Protein AF-A0A256ZBD1-F1 (afdb_monomer)

Foldseek 3Di:
DCVVVVHDPVVLLVVQVVCVVVVQFDQDVVPGTDGDPVVVLVVLLLQLQLQLQLLLCCVPVVDDNVVSNVVSVVCSVPDDPVRSVVSCVVSVNDQAGPVRHGRRDDD

Secondary structure (DSSP, 8-state):
-TTTTT--HHHHHHHHHHHHHTTSEEEETTTEEEE-HHHHHHHHHHHHHHHHHHHHHHHTT---HHHHHHHHHHHTTTS-HHHHHHHHHHTT--SB-TTSPBPPPP-

Solvent-accessible surface area (backbone atoms only — not comparable to full-atom values): 5884 Å² total; per-residue (Å²): 105,26,75,85,68,74,46,54,66,68,57,41,50,52,51,44,49,52,40,27,77,69,52,28,25,48,59,38,90,99,73,51,69,49,76,28,70,57,29,49,52,52,51,45,53,46,51,26,39,25,35,36,44,22,32,29,36,26,75,73,70,63,37,56,67,70,58,16,45,52,51,16,67,68,42,44,84,70,59,50,70,68,56,47,52,53,41,28,56,77,55,67,61,62,63,47,25,88,90,68,47,73,44,57,74,92,127

Sequence (107 aa):
MAEVRKISRPAAQAHLKKLSSRGMGRYFRNKGFAIGEGGRAYCRHLIRKHRILETYLCRVLGLPLEKACEEAHNLQYHASEELVERLCEVSGNPSRCPHGLEIPGRV

Structure (mmCIF, N/CA/C/O backbone):
data_AF-A0A256ZBD1-F1
#
_entry.id   AF-A0A256ZBD1-F1
#
loop_
_atom_site.group_PDB
_atom_site.id
_atom_site.type_symbol
_atom_site.label_atom_id
_atom_site.label_alt_id
_atom_site.label_comp_id
_atom_si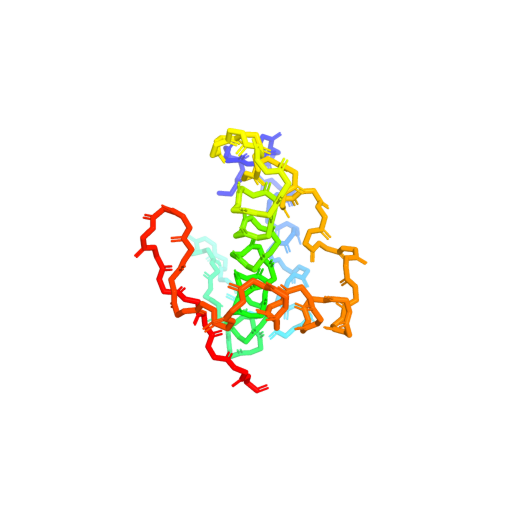te.label_asym_id
_atom_site.label_entity_id
_atom_site.label_seq_id
_atom_site.pdbx_PDB_ins_code
_atom_site.Cartn_x
_atom_site.Cartn_y
_atom_site.Cartn_z
_atom_site.occupancy
_atom_site.B_iso_or_equiv
_atom_site.auth_seq_id
_atom_site.auth_comp_id
_atom_site.auth_asym_id
_atom_site.auth_atom_id
_atom_site.pdbx_PDB_model_num
ATOM 1 N N . MET A 1 1 ? 14.957 7.282 -9.852 1.00 79.62 1 MET A N 1
ATOM 2 C CA . MET A 1 1 ? 14.752 5.833 -9.589 1.00 79.62 1 MET A CA 1
ATOM 3 C C . MET A 1 1 ? 15.998 5.174 -9.013 1.00 79.62 1 MET A C 1
ATOM 5 O O . MET A 1 1 ? 15.863 4.573 -7.962 1.00 79.62 1 MET A O 1
ATOM 9 N N . ALA A 1 2 ? 17.167 5.281 -9.660 1.00 87.06 2 ALA A N 1
ATOM 10 C CA . ALA A 1 2 ? 18.422 4.688 -9.175 1.00 87.06 2 ALA A CA 1
ATOM 11 C C . ALA A 1 2 ? 18.762 5.102 -7.731 1.00 87.06 2 ALA A C 1
ATOM 13 O O . ALA A 1 2 ? 18.887 4.240 -6.874 1.00 87.06 2 ALA A O 1
ATOM 14 N N . GLU A 1 3 ? 18.783 6.405 -7.445 1.00 87.50 3 GLU A N 1
ATOM 15 C CA . GLU A 1 3 ? 19.050 6.947 -6.102 1.00 87.50 3 GLU A CA 1
ATOM 16 C C . GLU A 1 3 ? 17.985 6.524 -5.081 1.00 87.50 3 GLU A C 1
ATOM 18 O O . GLU A 1 3 ? 18.302 5.879 -4.088 1.00 87.50 3 GLU A O 1
ATOM 23 N N . VAL A 1 4 ? 16.706 6.794 -5.376 1.00 85.31 4 VAL A N 1
ATOM 24 C CA . VAL A 1 4 ? 15.565 6.469 -4.492 1.00 85.31 4 VAL A CA 1
ATOM 25 C C . VAL A 1 4 ? 15.513 4.983 -4.122 1.00 85.31 4 VAL A C 1
ATOM 27 O O . VAL A 1 4 ? 15.185 4.635 -2.994 1.00 85.31 4 VAL A O 1
ATOM 30 N N . ARG A 1 5 ? 15.821 4.090 -5.070 1.00 85.00 5 ARG A N 1
ATOM 31 C CA . ARG A 1 5 ? 15.819 2.635 -4.851 1.00 85.00 5 ARG A CA 1
ATOM 32 C C . ARG A 1 5 ? 17.193 2.081 -4.469 1.00 85.00 5 ARG A C 1
ATOM 34 O O . ARG A 1 5 ? 17.290 0.876 -4.284 1.00 85.00 5 ARG A O 1
ATOM 41 N N . LYS A 1 6 ? 18.227 2.924 -4.372 1.00 92.94 6 LYS A N 1
ATOM 42 C CA . LYS A 1 6 ? 19.623 2.535 -4.111 1.00 92.94 6 LYS A CA 1
ATOM 43 C C . LYS A 1 6 ? 20.125 1.421 -5.053 1.00 92.94 6 LYS A C 1
ATOM 45 O O . LYS A 1 6 ? 20.749 0.462 -4.617 1.00 92.94 6 LYS A O 1
ATOM 50 N N . ILE A 1 7 ? 19.843 1.543 -6.355 1.00 94.31 7 ILE A N 1
ATOM 51 C CA . ILE A 1 7 ? 20.272 0.598 -7.408 1.00 94.31 7 ILE A CA 1
ATOM 52 C C . ILE A 1 7 ? 21.113 1.286 -8.488 1.00 94.31 7 ILE A C 1
ATOM 54 O O . ILE A 1 7 ? 21.034 2.500 -8.676 1.00 94.31 7 ILE A O 1
ATOM 58 N N . SER A 1 8 ? 21.877 0.506 -9.259 1.00 95.19 8 SER A N 1
ATOM 59 C CA . SER A 1 8 ? 22.689 1.028 -10.365 1.00 95.19 8 SER A CA 1
ATOM 60 C C . SER A 1 8 ? 21.834 1.624 -11.497 1.00 95.19 8 SER A C 1
ATOM 62 O O . SER A 1 8 ? 20.680 1.236 -11.716 1.00 95.19 8 SER A O 1
ATOM 64 N N . ARG A 1 9 ? 22.405 2.562 -12.269 1.00 91.81 9 ARG A N 1
ATOM 65 C CA . ARG A 1 9 ? 21.728 3.151 -13.443 1.00 91.81 9 ARG A CA 1
ATOM 66 C C . ARG A 1 9 ? 21.306 2.092 -14.480 1.00 91.81 9 ARG A C 1
ATOM 68 O O . ARG A 1 9 ? 20.154 2.157 -14.917 1.00 91.81 9 ARG A O 1
ATOM 75 N N . PRO A 1 10 ? 22.148 1.095 -14.834 1.00 93.44 10 PRO A N 1
ATOM 76 C CA . PRO A 1 10 ? 21.734 0.009 -15.723 1.00 93.44 10 PRO A CA 1
ATOM 77 C C . PRO A 1 10 ? 20.564 -0.815 -15.167 1.00 93.44 10 PRO A C 1
ATOM 79 O O . PRO A 1 10 ? 19.621 -1.105 -15.905 1.00 93.44 10 PRO A O 1
ATOM 82 N N . ALA A 1 11 ? 20.564 -1.129 -13.865 1.00 94.19 11 ALA A N 1
ATOM 83 C CA . ALA A 1 11 ? 19.469 -1.867 -13.229 1.00 94.19 11 ALA A CA 1
ATOM 84 C C . ALA A 1 11 ? 18.153 -1.072 -13.253 1.00 94.19 11 ALA A C 1
ATOM 86 O O . ALA A 1 11 ? 17.104 -1.605 -13.618 1.00 94.19 11 ALA A O 1
ATOM 87 N N . ALA A 1 12 ? 18.205 0.231 -12.953 1.00 93.00 12 ALA A N 1
ATOM 88 C CA . ALA A 1 12 ? 17.041 1.107 -13.065 1.00 93.00 12 ALA A CA 1
ATOM 89 C C . ALA A 1 12 ? 16.490 1.133 -14.501 1.00 93.00 12 ALA A C 1
ATOM 91 O O . ALA A 1 12 ? 15.282 1.024 -14.704 1.00 93.00 12 ALA A O 1
ATOM 92 N N . GLN A 1 13 ? 17.363 1.212 -15.509 1.00 93.00 13 GLN A N 1
ATOM 93 C CA . GLN A 1 13 ? 16.953 1.165 -16.910 1.00 93.00 13 GLN A CA 1
ATOM 94 C C . GLN A 1 13 ? 16.294 -0.173 -17.280 1.00 93.00 13 GLN A C 1
ATOM 96 O O . GLN A 1 13 ? 15.265 -0.174 -17.960 1.00 93.00 13 GLN A O 1
ATOM 101 N N . ALA A 1 14 ? 16.847 -1.300 -16.825 1.00 93.88 14 ALA A N 1
ATOM 102 C CA . ALA A 1 14 ? 16.259 -2.620 -17.038 1.00 93.88 14 ALA A CA 1
ATOM 103 C C . ALA A 1 14 ? 14.859 -2.728 -16.406 1.00 93.88 14 ALA A C 1
ATOM 105 O O . ALA A 1 14 ? 13.922 -3.197 -17.056 1.00 93.88 14 ALA A O 1
ATOM 106 N N . HIS A 1 15 ? 14.676 -2.212 -15.185 1.00 94.12 15 HIS A N 1
ATOM 107 C CA . HIS A 1 15 ? 13.367 -2.169 -14.529 1.00 94.12 15 HIS A CA 1
ATOM 108 C C . HIS A 1 15 ? 12.345 -1.328 -15.301 1.00 94.12 15 HIS A C 1
ATOM 110 O O . HIS A 1 15 ? 11.215 -1.774 -15.494 1.00 94.12 15 HIS A O 1
ATOM 116 N N . LEU A 1 16 ? 12.726 -0.144 -15.790 1.00 94.00 16 LEU A N 1
ATOM 117 C CA . LEU A 1 16 ? 11.823 0.703 -16.577 1.00 94.00 16 LEU A CA 1
ATOM 118 C C . LEU A 1 16 ? 11.403 0.034 -17.894 1.00 94.00 16 LEU A C 1
ATOM 120 O O . LEU A 1 16 ? 10.232 0.096 -18.269 1.00 94.00 16 LEU A O 1
ATOM 124 N N . LYS A 1 17 ? 12.325 -0.660 -18.574 1.00 94.25 17 LYS A N 1
ATOM 125 C CA . LYS A 1 17 ? 11.994 -1.464 -19.762 1.00 94.25 17 LYS A CA 1
ATOM 126 C C . LYS A 1 17 ? 11.014 -2.589 -19.422 1.00 94.25 17 LYS A C 1
ATOM 128 O O . LYS A 1 17 ? 10.025 -2.763 -20.129 1.00 94.25 17 LYS A O 1
ATOM 133 N N . LYS A 1 18 ? 11.231 -3.294 -18.305 1.00 94.50 18 LYS A N 1
ATOM 134 C CA . LYS A 1 18 ? 10.328 -4.351 -17.825 1.00 94.50 18 LYS A CA 1
ATOM 135 C C . LYS A 1 18 ? 8.928 -3.811 -17.517 1.00 94.50 18 LYS A C 1
ATOM 137 O O . LYS A 1 18 ? 7.942 -4.414 -17.928 1.00 94.50 18 LYS A O 1
ATOM 142 N N . LEU A 1 19 ? 8.818 -2.657 -16.859 1.00 94.38 19 LEU A N 1
ATOM 143 C CA . LEU A 1 19 ? 7.527 -1.996 -16.631 1.00 94.38 19 LEU A CA 1
ATOM 144 C C . LEU A 1 19 ? 6.823 -1.656 -17.950 1.00 94.38 19 LEU A C 1
ATOM 146 O O . LEU A 1 19 ? 5.619 -1.876 -18.069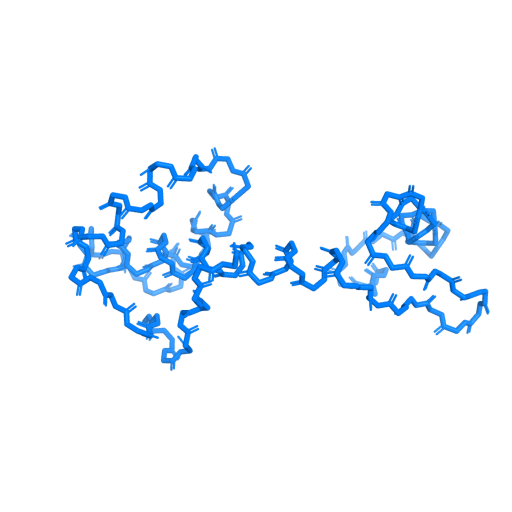 1.00 94.38 19 LEU A O 1
ATOM 150 N N . SER A 1 20 ? 7.572 -1.192 -18.954 1.00 94.19 20 SER A N 1
ATOM 151 C CA . SER A 1 20 ? 7.016 -0.910 -20.279 1.00 94.19 20 SER A CA 1
ATOM 152 C C . SER A 1 20 ? 6.463 -2.171 -20.949 1.00 94.19 20 SER A C 1
ATOM 154 O O . SER A 1 20 ? 5.333 -2.155 -21.422 1.00 94.19 20 SER A O 1
ATOM 156 N N . SER A 1 21 ? 7.200 -3.288 -20.894 1.00 94.19 21 SER A N 1
ATOM 157 C CA . SER A 1 21 ? 6.739 -4.579 -21.437 1.00 94.19 21 SER A CA 1
ATOM 158 C C . SER A 1 21 ? 5.490 -5.139 -20.744 1.00 94.19 21 SER A C 1
ATOM 160 O O . SER A 1 21 ? 4.774 -5.941 -21.326 1.00 94.19 21 SER A O 1
ATOM 162 N N . ARG A 1 22 ? 5.203 -4.696 -19.512 1.00 93.50 22 ARG A N 1
ATOM 163 C CA . ARG A 1 22 ? 4.009 -5.080 -18.740 1.00 93.50 22 ARG A CA 1
ATOM 164 C C . ARG A 1 22 ? 2.824 -4.128 -18.941 1.00 93.50 22 ARG A C 1
ATOM 166 O O . ARG A 1 22 ? 1.883 -4.174 -18.157 1.00 93.50 22 ARG A O 1
ATOM 173 N N . GLY A 1 23 ? 2.889 -3.213 -19.911 1.00 92.31 23 GLY A N 1
ATOM 174 C CA . GLY A 1 23 ? 1.812 -2.251 -20.175 1.00 92.31 23 GLY A CA 1
ATOM 175 C C . GLY A 1 23 ? 1.669 -1.146 -19.120 1.00 92.31 23 GLY A C 1
ATOM 176 O O . GLY A 1 23 ? 0.701 -0.390 -19.141 1.00 92.31 23 GLY A O 1
ATOM 177 N N . MET A 1 24 ? 2.635 -0.996 -18.207 1.00 94.38 24 MET A N 1
ATOM 178 C CA . MET A 1 24 ? 2.564 0.018 -17.143 1.00 94.38 24 MET A CA 1
ATOM 179 C C . MET A 1 24 ? 2.877 1.434 -17.654 1.00 94.38 24 MET A C 1
ATOM 181 O O . MET A 1 24 ? 2.671 2.421 -16.948 1.00 94.38 24 MET A O 1
ATOM 185 N N . GLY A 1 25 ? 3.392 1.554 -18.878 1.00 95.38 25 GLY A N 1
ATOM 186 C CA . GLY A 1 25 ? 3.752 2.823 -19.498 1.00 95.38 25 GLY A CA 1
ATOM 187 C C . GLY A 1 25 ? 4.772 2.671 -20.617 1.00 95.38 25 GLY A C 1
ATOM 188 O O . GLY A 1 25 ? 5.004 1.576 -21.132 1.00 95.38 25 GLY A O 1
ATOM 189 N N . ARG A 1 26 ? 5.404 3.785 -20.988 1.00 95.75 26 ARG A N 1
ATOM 190 C CA . ARG A 1 26 ? 6.375 3.857 -22.081 1.00 95.75 26 ARG A CA 1
ATOM 191 C C . ARG A 1 26 ? 7.731 4.321 -21.572 1.00 95.75 26 ARG A C 1
ATOM 193 O O . ARG A 1 26 ? 7.863 5.416 -21.028 1.00 95.75 26 ARG A O 1
ATOM 200 N N . TYR A 1 27 ? 8.750 3.493 -21.787 1.00 94.25 27 TYR A N 1
ATOM 201 C CA . TYR A 1 27 ? 10.141 3.885 -21.583 1.00 94.25 27 TYR A CA 1
ATOM 202 C C . TYR A 1 27 ? 10.661 4.693 -22.780 1.00 94.25 27 TYR A C 1
ATOM 204 O O . TYR A 1 27 ? 10.459 4.315 -23.934 1.00 94.25 27 TYR A O 1
ATOM 212 N N . PHE A 1 28 ? 11.389 5.772 -22.501 1.00 92.19 28 PHE A N 1
ATOM 213 C CA . PHE A 1 28 ? 12.069 6.596 -23.491 1.00 92.19 28 PHE A CA 1
ATOM 214 C C . PHE A 1 28 ? 13.566 6.617 -23.192 1.00 92.19 28 PHE A C 1
ATOM 216 O O . PHE A 1 28 ? 14.004 7.056 -22.122 1.00 92.19 28 PHE A O 1
ATOM 223 N N . ARG A 1 29 ? 14.375 6.171 -24.160 1.00 88.06 29 ARG A N 1
ATOM 224 C CA . ARG A 1 29 ? 15.838 6.226 -24.051 1.00 88.06 29 ARG A CA 1
ATOM 225 C C . ARG A 1 29 ? 16.267 7.661 -23.727 1.00 88.06 29 ARG A C 1
ATOM 227 O O . ARG A 1 29 ? 15.830 8.595 -24.389 1.00 88.06 29 ARG A O 1
ATOM 234 N N . ASN A 1 30 ? 17.084 7.819 -22.687 1.00 84.12 30 ASN A N 1
ATOM 235 C CA . ASN A 1 30 ? 17.606 9.098 -22.185 1.00 84.12 30 ASN A CA 1
ATOM 236 C C . ASN A 1 30 ? 16.559 10.126 -21.697 1.00 84.12 30 ASN A C 1
ATOM 238 O O . ASN A 1 30 ? 16.956 11.185 -21.228 1.00 84.12 30 ASN A O 1
ATOM 242 N N . LYS A 1 31 ? 15.250 9.830 -21.759 1.00 86.50 31 LYS A N 1
ATOM 243 C CA . LYS A 1 31 ? 14.169 10.730 -21.302 1.00 86.50 31 LYS A CA 1
ATOM 244 C C . LYS A 1 31 ? 13.334 10.165 -20.145 1.00 86.50 31 LYS A C 1
ATOM 246 O O . LYS A 1 31 ? 12.484 10.861 -19.606 1.00 86.50 31 LYS A O 1
ATOM 251 N N . GLY A 1 32 ? 13.570 8.916 -19.741 1.00 88.06 32 GLY A N 1
ATOM 252 C CA . GLY A 1 32 ? 12.920 8.313 -18.576 1.00 88.06 32 GLY A CA 1
ATOM 253 C C . GLY A 1 32 ? 11.699 7.472 -18.940 1.00 88.06 32 GLY A C 1
ATOM 254 O O . GLY A 1 32 ? 11.771 6.632 -19.834 1.00 88.06 32 GLY A O 1
ATOM 255 N N . PHE A 1 33 ? 10.600 7.628 -18.203 1.00 94.06 33 PHE A N 1
ATOM 256 C CA . PHE A 1 33 ? 9.418 6.771 -18.312 1.00 94.06 33 PHE A CA 1
ATOM 257 C C . PHE A 1 33 ? 8.139 7.587 -18.137 1.00 94.06 33 PHE A C 1
ATOM 259 O O . PHE A 1 33 ? 8.015 8.315 -17.155 1.00 94.06 33 PHE A O 1
ATOM 266 N N . ALA A 1 34 ? 7.186 7.439 -19.057 1.00 94.94 34 ALA A N 1
ATOM 267 C CA . ALA A 1 34 ? 5.841 7.982 -18.898 1.00 94.94 34 ALA A CA 1
ATOM 268 C C . ALA A 1 34 ? 4.896 6.869 -18.447 1.00 94.94 34 ALA A C 1
ATOM 270 O O . ALA A 1 34 ? 4.792 5.834 -19.109 1.00 94.94 34 ALA A O 1
ATOM 271 N N . ILE A 1 35 ? 4.203 7.082 -17.329 1.00 94.12 35 ILE A N 1
ATOM 272 C CA . ILE A 1 35 ? 3.214 6.131 -16.814 1.00 94.12 35 ILE A CA 1
ATOM 273 C C . ILE A 1 35 ? 2.023 6.091 -17.782 1.00 94.12 35 ILE A C 1
ATOM 275 O O . ILE A 1 35 ? 1.525 7.133 -18.209 1.00 94.12 35 ILE A O 1
ATOM 279 N N . GLY A 1 36 ? 1.591 4.886 -18.149 1.00 94.50 36 GLY A N 1
ATOM 280 C CA . GLY A 1 36 ? 0.411 4.651 -18.982 1.00 94.50 36 GLY A CA 1
ATOM 281 C C . GLY A 1 36 ? -0.865 4.542 -18.149 1.00 94.50 36 GLY A C 1
ATOM 282 O O . GLY A 1 36 ? -0.837 4.657 -16.926 1.00 94.50 36 GLY A O 1
ATOM 283 N N . GLU A 1 37 ? -1.997 4.289 -18.793 1.00 93.19 37 GLU A N 1
ATOM 284 C CA . GLU A 1 37 ? -3.281 4.148 -18.092 1.00 93.19 37 GLU A CA 1
ATOM 285 C 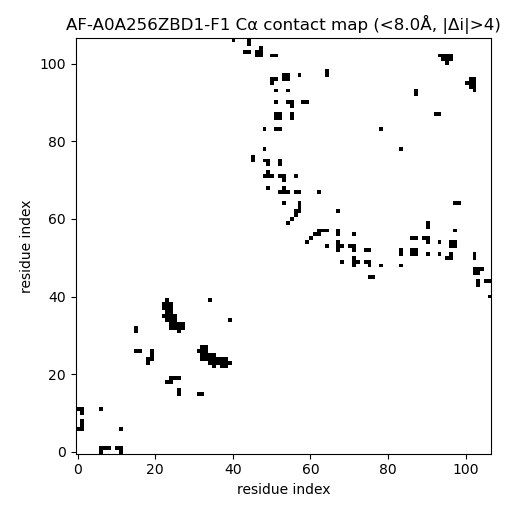C . GLU A 1 37 ? -3.297 2.954 -17.137 1.00 93.19 37 GLU A C 1
ATOM 287 O O . GLU A 1 37 ? -3.650 3.125 -15.972 1.00 93.19 37 GLU A O 1
ATOM 292 N N . GLY A 1 38 ? -2.803 1.790 -17.574 1.00 91.25 38 GLY A N 1
ATOM 293 C CA . GLY A 1 38 ? -2.680 0.608 -16.712 1.00 91.25 38 GLY A CA 1
ATOM 294 C C . GLY A 1 38 ? -1.788 0.856 -15.492 1.00 91.25 38 GLY A C 1
ATOM 295 O O . GLY A 1 38 ? -2.137 0.487 -14.373 1.00 91.25 38 GLY A O 1
ATOM 296 N N . GLY A 1 39 ? -0.678 1.579 -15.677 1.00 94.44 39 GLY A N 1
ATOM 297 C CA . GLY A 1 39 ? 0.192 1.985 -14.571 1.00 94.44 39 GLY A CA 1
ATOM 298 C C . GLY A 1 39 ? -0.494 2.950 -13.602 1.00 94.44 39 GLY A C 1
ATOM 299 O O . GLY A 1 39 ? -0.386 2.780 -12.391 1.00 94.44 39 GLY A O 1
ATOM 300 N N . ARG A 1 40 ? -1.252 3.931 -14.111 1.00 94.69 40 ARG A N 1
ATOM 301 C CA . ARG A 1 40 ? -2.045 4.846 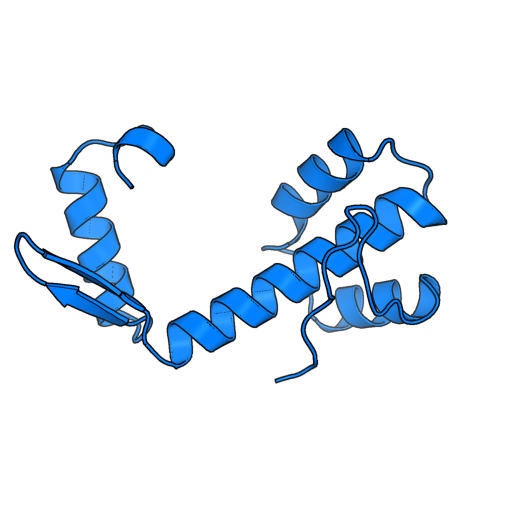-13.273 1.00 94.69 40 ARG A CA 1
ATOM 302 C C . ARG A 1 40 ? -3.122 4.102 -12.489 1.00 94.69 40 ARG A C 1
ATOM 304 O O . ARG A 1 40 ? -3.281 4.368 -11.300 1.00 94.69 40 ARG A O 1
ATOM 311 N N . ALA A 1 41 ? -3.837 3.176 -13.124 1.00 93.69 41 ALA A N 1
ATOM 312 C CA . ALA A 1 41 ? -4.839 2.346 -12.465 1.00 93.69 41 ALA A CA 1
ATOM 313 C C . ALA A 1 41 ? -4.211 1.519 -11.333 1.00 93.69 41 ALA A C 1
ATOM 315 O O . ALA A 1 41 ? -4.671 1.604 -10.197 1.00 93.69 41 ALA A O 1
ATOM 316 N N . TYR A 1 42 ? -3.094 0.840 -11.609 1.00 93.62 42 TYR A N 1
ATOM 317 C CA . TYR A 1 42 ? -2.348 0.083 -10.604 1.00 93.62 42 TYR A CA 1
ATOM 318 C C . TYR A 1 42 ? -1.861 0.964 -9.442 1.00 93.62 42 TYR A C 1
ATOM 320 O O . TYR A 1 42 ? -2.019 0.599 -8.279 1.00 93.62 42 TYR A O 1
ATOM 328 N N . CYS A 1 43 ? -1.310 2.150 -9.721 1.00 94.00 43 CYS A N 1
ATOM 329 C CA . CYS A 1 43 ? -0.875 3.076 -8.675 1.00 94.00 43 CYS A CA 1
ATOM 330 C C . CYS A 1 43 ? -2.041 3.573 -7.813 1.00 94.00 43 CYS A C 1
ATOM 332 O O . CYS A 1 43 ? -1.910 3.596 -6.593 1.00 94.00 43 CYS A O 1
ATOM 334 N N . ARG A 1 44 ? -3.181 3.944 -8.416 1.00 95.94 44 ARG A N 1
ATOM 335 C CA . ARG A 1 44 ? -4.384 4.347 -7.662 1.00 95.94 44 ARG A CA 1
ATOM 336 C C . ARG A 1 44 ? -4.854 3.232 -6.740 1.00 95.94 44 ARG A C 1
ATOM 338 O O . ARG A 1 44 ? -5.132 3.481 -5.571 1.00 95.94 44 ARG A O 1
ATOM 345 N N . HIS A 1 45 ? -4.883 2.017 -7.268 1.00 95.56 45 HIS A N 1
ATOM 346 C CA . HIS A 1 45 ? -5.264 0.827 -6.535 1.00 95.56 45 HIS A CA 1
ATOM 347 C C . HIS A 1 45 ? -4.320 0.559 -5.343 1.00 95.56 45 HIS A C 1
ATOM 349 O O . HIS A 1 45 ? -4.775 0.430 -4.208 1.00 95.56 45 HIS A O 1
ATOM 355 N N . LEU A 1 46 ? -3.001 0.613 -5.552 1.00 96.75 46 LEU A N 1
ATOM 356 C CA . LEU A 1 46 ? -2.012 0.446 -4.482 1.00 96.75 46 LEU A CA 1
ATOM 357 C C . LEU A 1 46 ? -2.109 1.541 -3.403 1.00 96.75 46 LEU A C 1
ATOM 359 O O . LEU A 1 46 ? -2.028 1.245 -2.213 1.00 96.75 46 LEU A O 1
ATOM 363 N N . ILE A 1 47 ? -2.322 2.798 -3.808 1.00 97.62 47 ILE A N 1
ATOM 364 C CA . ILE A 1 47 ? -2.513 3.930 -2.888 1.00 97.62 47 ILE A CA 1
ATOM 365 C C . ILE A 1 47 ? -3.778 3.741 -2.044 1.00 97.62 47 ILE A C 1
ATOM 367 O O . ILE A 1 47 ? -3.755 4.026 -0.847 1.00 97.62 47 ILE A O 1
ATOM 371 N N . ARG A 1 48 ? -4.872 3.248 -2.638 1.00 97.94 48 ARG A N 1
ATOM 372 C CA . ARG A 1 48 ? -6.100 2.915 -1.903 1.00 97.94 48 ARG A CA 1
ATOM 373 C C . ARG A 1 48 ? -5.818 1.883 -0.810 1.00 97.94 48 ARG A C 1
ATOM 375 O O . ARG A 1 48 ? -6.155 2.141 0.342 1.00 97.94 48 ARG A O 1
ATOM 382 N N . LYS A 1 49 ? -5.140 0.776 -1.138 1.00 98.19 49 LYS A N 1
ATOM 383 C CA . LYS A 1 49 ? -4.783 -0.272 -0.160 1.00 98.19 49 LYS A CA 1
ATOM 384 C C . LYS A 1 49 ? -3.931 0.275 0.972 1.00 98.19 49 LYS A C 1
ATOM 386 O O . LYS A 1 49 ? -4.274 0.066 2.128 1.00 98.19 49 LYS A O 1
ATOM 391 N N . HIS A 1 50 ? -2.873 1.015 0.637 1.00 98.50 50 HIS A N 1
ATOM 392 C CA . HIS A 1 50 ? -2.003 1.649 1.625 1.00 98.50 50 HIS A CA 1
ATOM 393 C C . HIS A 1 50 ? -2.810 2.487 2.615 1.00 98.50 50 HIS A C 1
ATOM 395 O O . HIS A 1 50 ? -2.752 2.265 3.818 1.00 98.50 50 HIS A O 1
ATOM 401 N N . ARG A 1 51 ? -3.617 3.415 2.092 1.00 98.50 51 ARG A N 1
ATOM 402 C CA . ARG A 1 51 ? -4.367 4.369 2.907 1.00 98.50 51 ARG A CA 1
ATOM 403 C C . ARG A 1 51 ? -5.424 3.692 3.773 1.00 98.50 51 ARG A C 1
ATOM 405 O O . ARG A 1 51 ? -5.632 4.12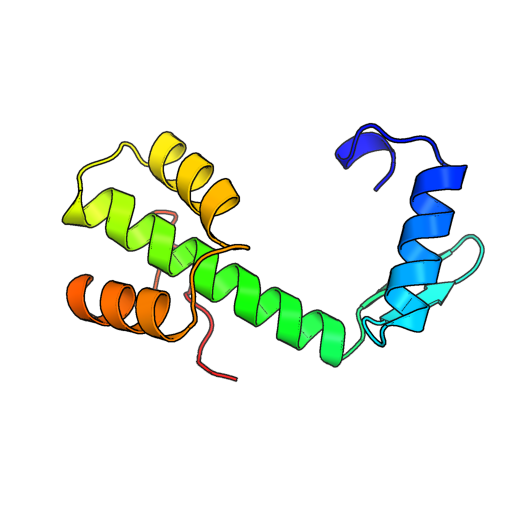6 4.901 1.00 98.50 51 ARG A O 1
ATOM 412 N N . ILE A 1 52 ? -6.081 2.641 3.285 1.00 98.50 52 ILE A N 1
ATOM 413 C CA . ILE A 1 52 ? -7.057 1.881 4.079 1.00 98.50 52 ILE A CA 1
ATOM 414 C C . ILE A 1 52 ? -6.360 1.092 5.190 1.00 98.50 52 ILE A C 1
ATOM 416 O O . ILE A 1 52 ? -6.780 1.185 6.341 1.00 98.50 52 ILE A O 1
ATOM 420 N N . LEU A 1 53 ? -5.281 0.370 4.866 1.00 98.62 53 LEU A N 1
ATOM 421 C CA . LEU A 1 53 ? -4.485 -0.372 5.847 1.00 98.62 53 LEU A CA 1
ATOM 422 C C . LEU A 1 53 ? -3.968 0.563 6.941 1.00 98.62 53 LEU A C 1
ATOM 424 O O . LEU A 1 53 ? -4.199 0.318 8.117 1.00 98.62 53 LEU A O 1
ATOM 428 N N . GLU A 1 54 ? -3.344 1.670 6.552 1.00 98.31 54 GLU A N 1
ATOM 429 C CA . GLU A 1 54 ? -2.845 2.694 7.466 1.00 98.31 54 GLU A CA 1
ATOM 430 C C . GLU A 1 54 ? -3.967 3.258 8.352 1.00 98.31 54 GLU A C 1
ATOM 432 O O . GLU A 1 54 ? -3.797 3.395 9.562 1.00 98.31 54 GLU A O 1
ATOM 437 N N . THR A 1 55 ? -5.144 3.531 7.771 1.00 98.50 55 THR A N 1
ATOM 438 C CA . THR A 1 55 ? -6.298 4.031 8.531 1.00 98.50 55 THR A CA 1
ATOM 439 C C . THR A 1 55 ? -6.754 3.026 9.579 1.00 98.50 55 THR A C 1
ATOM 441 O O . THR A 1 55 ? -6.970 3.415 10.724 1.00 98.50 55 THR A O 1
ATOM 444 N N . TYR A 1 56 ? -6.875 1.752 9.210 1.00 98.62 56 TYR A N 1
ATOM 445 C CA . TYR A 1 56 ? -7.267 0.695 10.136 1.00 98.62 56 TYR A CA 1
ATOM 446 C C . TYR A 1 56 ? -6.232 0.515 11.253 1.00 98.62 56 TYR A C 1
ATOM 448 O O . TYR A 1 56 ? -6.571 0.555 12.436 1.00 98.62 56 TYR A O 1
ATOM 456 N N . LEU A 1 57 ? -4.956 0.376 10.888 1.00 98.62 57 LEU A N 1
ATOM 457 C CA . LEU A 1 57 ? -3.860 0.188 11.838 1.00 98.62 57 LEU A CA 1
ATOM 458 C C . LEU A 1 57 ? -3.762 1.359 12.825 1.00 98.62 57 LEU A C 1
ATOM 460 O O . LEU A 1 57 ? -3.560 1.147 14.016 1.00 98.62 57 LEU A O 1
ATOM 464 N N . CYS A 1 58 ? -3.953 2.589 12.350 1.00 98.25 58 CYS A N 1
ATOM 465 C CA . CYS A 1 58 ? -3.883 3.772 13.197 1.00 98.25 58 CYS A CA 1
ATOM 466 C C . CYS A 1 58 ? -5.148 3.960 14.050 1.00 98.25 58 CYS A C 1
ATOM 468 O O . CYS A 1 58 ? -5.060 4.079 15.268 1.00 98.25 58 CYS A O 1
ATOM 470 N N . ARG A 1 59 ? -6.341 3.969 13.438 1.00 97.06 59 ARG A N 1
ATOM 471 C CA . ARG A 1 59 ? -7.591 4.330 14.132 1.00 97.06 59 ARG A CA 1
ATOM 472 C C . ARG A 1 59 ? -8.205 3.190 14.937 1.00 97.06 59 ARG A C 1
ATOM 474 O O . ARG A 1 59 ? -8.850 3.464 15.941 1.00 97.06 59 ARG A O 1
ATOM 481 N N . VAL A 1 60 ? -8.053 1.945 14.482 1.00 97.50 60 VAL A N 1
ATOM 482 C CA . VAL A 1 60 ? -8.683 0.773 15.114 1.00 97.50 60 VAL A CA 1
ATOM 483 C C . VAL A 1 60 ? -7.698 0.050 16.023 1.00 97.50 60 VAL A C 1
ATOM 485 O O . VAL A 1 60 ? -8.042 -0.260 17.158 1.00 97.50 60 VAL A O 1
ATOM 488 N N . LEU A 1 61 ? -6.469 -0.196 15.556 1.00 97.94 61 LEU A N 1
ATOM 489 C CA . LEU A 1 61 ? -5.449 -0.874 16.369 1.00 97.94 61 LEU A CA 1
ATOM 490 C C . LEU A 1 61 ? -4.609 0.079 17.233 1.00 97.94 61 LEU A C 1
ATOM 492 O O . LEU A 1 61 ? -3.851 -0.389 18.079 1.00 97.94 61 LEU A O 1
ATOM 496 N N . GLY A 1 62 ? -4.729 1.395 17.040 1.00 97.88 62 GLY A N 1
ATOM 497 C CA . GLY A 1 62 ? -4.042 2.389 17.866 1.00 97.88 62 GLY A CA 1
ATOM 498 C C . GLY A 1 62 ? -2.540 2.507 17.604 1.00 97.88 62 GLY A C 1
ATOM 499 O O . GLY A 1 62 ? -1.812 2.988 18.472 1.00 97.88 62 GLY A O 1
ATOM 500 N N . LEU A 1 63 ? -2.045 2.065 16.441 1.00 98.31 63 LEU A N 1
ATOM 501 C CA . LEU A 1 63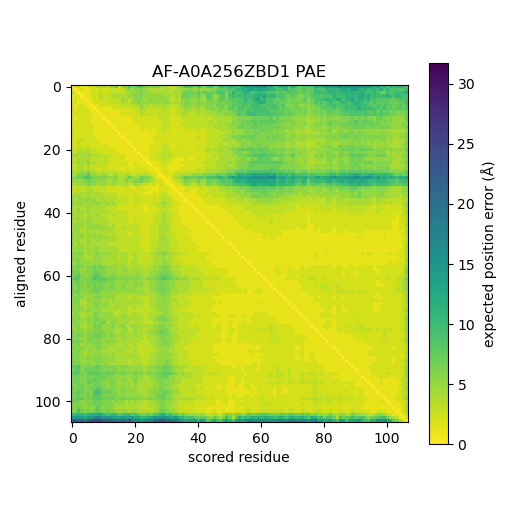 ? -0.633 2.250 16.101 1.00 98.31 63 LEU A CA 1
ATOM 502 C C . LEU A 1 63 ? -0.320 3.745 15.903 1.00 98.31 63 LEU A C 1
ATOM 504 O O . LEU A 1 63 ? -1.114 4.459 15.277 1.00 98.31 63 LEU A O 1
ATOM 508 N N . PRO A 1 64 ? 0.867 4.212 16.342 1.00 98.25 64 PRO A N 1
ATOM 509 C CA . PRO A 1 64 ? 1.377 5.523 15.959 1.00 98.25 64 PRO A CA 1
ATOM 510 C C . PRO A 1 64 ? 1.396 5.682 14.438 1.00 98.25 64 PRO A C 1
ATOM 512 O O . PRO A 1 64 ? 1.675 4.719 13.717 1.00 98.25 64 PRO A O 1
ATOM 515 N N . LEU A 1 65 ? 1.123 6.895 13.958 1.00 97.31 65 LEU A N 1
ATOM 516 C CA . LEU A 1 65 ? 0.942 7.202 12.538 1.00 97.31 65 LEU A CA 1
ATOM 517 C C . LEU A 1 65 ? 2.100 6.693 11.666 1.00 97.31 65 LEU A C 1
ATOM 519 O O . LEU A 1 65 ? 1.885 6.005 10.668 1.00 97.31 65 LEU A O 1
ATOM 523 N N . GLU A 1 66 ? 3.333 6.977 12.075 1.00 97.44 66 GLU A N 1
ATOM 524 C CA . GLU A 1 66 ? 4.545 6.597 11.352 1.00 97.44 66 GLU A CA 1
ATOM 525 C C . GLU A 1 66 ? 4.682 5.076 11.266 1.00 97.44 66 GLU A C 1
ATOM 527 O O . GLU A 1 66 ? 5.021 4.533 10.211 1.00 97.44 66 GLU A O 1
ATOM 532 N N . LYS A 1 67 ? 4.354 4.372 12.356 1.00 98.25 67 LYS A N 1
ATOM 533 C CA . LYS A 1 67 ? 4.425 2.912 12.401 1.00 98.25 67 LYS A CA 1
ATOM 534 C C . LYS A 1 67 ? 3.312 2.270 11.575 1.00 98.25 67 LYS A C 1
ATOM 536 O O . LYS A 1 67 ? 3.571 1.317 10.846 1.00 98.25 67 LYS A O 1
ATOM 541 N N . ALA A 1 68 ? 2.097 2.812 11.628 1.00 98.31 68 ALA A N 1
ATOM 542 C CA . ALA A 1 68 ? 0.984 2.369 10.791 1.00 98.31 68 ALA A CA 1
ATOM 543 C C . ALA A 1 68 ? 1.301 2.526 9.293 1.00 98.31 68 ALA A C 1
ATOM 545 O O . ALA A 1 68 ? 0.983 1.638 8.503 1.00 98.31 68 ALA A O 1
ATOM 546 N N . CYS A 1 69 ? 1.968 3.618 8.908 1.00 97.81 69 CYS A N 1
ATOM 547 C CA . CYS A 1 69 ? 2.422 3.863 7.538 1.00 97.81 69 CYS A CA 1
ATOM 548 C C . CYS A 1 69 ? 3.472 2.841 7.080 1.00 97.81 69 CYS A C 1
ATOM 550 O O . CYS A 1 69 ? 3.372 2.294 5.978 1.00 97.81 69 CYS A O 1
ATOM 552 N N . GLU A 1 70 ? 4.454 2.538 7.933 1.00 98.06 70 GLU A N 1
ATOM 553 C CA . GLU A 1 70 ? 5.467 1.517 7.654 1.00 98.06 70 GLU A CA 1
ATOM 554 C C . GLU A 1 70 ? 4.832 0.132 7.450 1.00 98.06 70 GLU A C 1
ATOM 556 O O . GLU A 1 70 ? 5.081 -0.529 6.440 1.00 98.06 70 GLU A O 1
ATOM 561 N N . GLU A 1 71 ? 3.952 -0.289 8.361 1.00 98.38 71 GLU A N 1
ATOM 562 C CA . GLU A 1 71 ? 3.259 -1.576 8.254 1.00 98.38 71 GLU A CA 1
ATOM 563 C C . GLU A 1 71 ? 2.347 -1.631 7.020 1.00 98.38 71 GLU A C 1
ATOM 565 O O . GLU A 1 71 ? 2.363 -2.609 6.269 1.00 98.38 71 GLU A O 1
ATOM 570 N N . ALA A 1 72 ? 1.609 -0.556 6.728 1.00 98.31 72 ALA A N 1
ATOM 571 C CA . ALA A 1 72 ? 0.804 -0.461 5.514 1.00 98.31 72 ALA A CA 1
ATOM 572 C C . ALA A 1 72 ? 1.660 -0.579 4.241 1.00 98.31 72 ALA A C 1
ATOM 574 O O . ALA A 1 72 ? 1.245 -1.240 3.285 1.00 98.31 72 ALA A O 1
ATOM 575 N N . HIS A 1 73 ? 2.868 0.000 4.220 1.00 97.12 73 HIS A N 1
ATOM 576 C CA . HIS A 1 73 ? 3.807 -0.133 3.102 1.00 97.12 73 HIS A CA 1
ATOM 577 C C . HIS A 1 73 ? 4.233 -1.586 2.856 1.00 97.12 73 HIS A C 1
ATOM 579 O O . HIS A 1 73 ? 4.380 -1.993 1.700 1.00 97.12 73 HIS A O 1
ATOM 585 N N . ASN A 1 74 ? 4.410 -2.365 3.922 1.00 96.94 74 ASN A N 1
ATOM 586 C CA . ASN A 1 74 ? 4.776 -3.776 3.831 1.00 96.94 74 ASN A CA 1
ATOM 587 C C . ASN A 1 74 ? 3.579 -4.636 3.399 1.00 96.94 74 ASN A C 1
ATOM 589 O O . ASN A 1 74 ? 3.705 -5.493 2.526 1.00 96.94 74 ASN A O 1
ATOM 593 N N . LEU A 1 75 ? 2.396 -4.371 3.956 1.00 97.88 75 LEU A N 1
ATOM 594 C CA . LEU A 1 75 ? 1.202 -5.196 3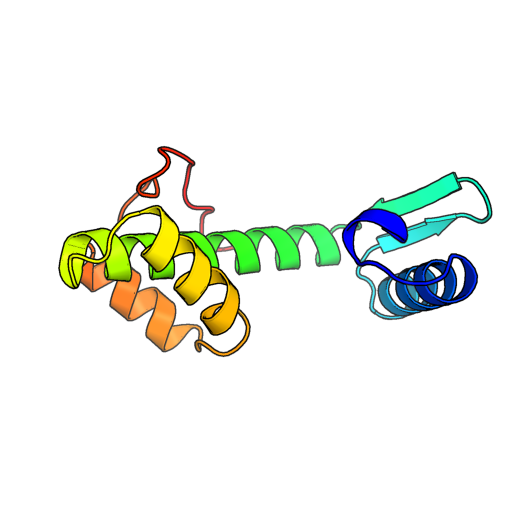.758 1.00 97.88 75 LEU A CA 1
ATOM 595 C C . LEU A 1 75 ? 0.475 -4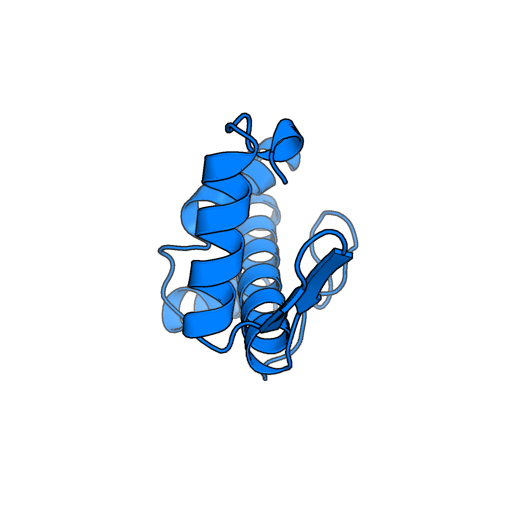.942 2.430 1.00 97.88 75 LEU A C 1
ATOM 597 O O . LEU A 1 75 ? -0.146 -5.858 1.891 1.00 97.88 75 LEU A O 1
ATOM 601 N N . GLN A 1 76 ? 0.551 -3.735 1.860 1.00 97.25 76 GLN A N 1
ATOM 602 C CA . GLN A 1 76 ? -0.242 -3.333 0.683 1.00 97.25 76 GLN A CA 1
ATOM 603 C C . GLN A 1 76 ? -0.081 -4.234 -0.555 1.00 97.25 76 GLN A C 1
ATOM 605 O O . GLN A 1 76 ? -0.997 -4.315 -1.373 1.00 97.25 76 GLN A O 1
ATOM 610 N N . TYR A 1 77 ? 1.067 -4.903 -0.709 1.00 96.25 77 TYR A N 1
ATOM 611 C CA . TYR A 1 77 ? 1.337 -5.801 -1.839 1.00 96.25 77 TYR A CA 1
ATOM 612 C C . TYR A 1 77 ? 0.786 -7.218 -1.630 1.00 96.25 77 TYR A C 1
ATOM 614 O O . TYR A 1 77 ? 0.718 -7.984 -2.589 1.00 96.25 77 TYR A O 1
ATOM 622 N N . HIS A 1 78 ? 0.407 -7.559 -0.396 1.00 97.06 78 HIS A N 1
ATOM 623 C CA . HIS A 1 78 ? 0.017 -8.908 0.018 1.00 97.06 78 HIS A CA 1
ATOM 624 C C . HIS A 1 78 ? -1.435 -8.997 0.491 1.00 97.06 78 HIS A C 1
ATOM 626 O O . HIS A 1 78 ? -2.039 -10.061 0.391 1.00 97.06 78 HIS A O 1
ATOM 632 N N . ALA A 1 79 ? -2.011 -7.897 0.980 1.00 96.75 79 ALA A N 1
ATOM 633 C CA . ALA A 1 79 ? -3.414 -7.852 1.371 1.00 96.75 79 ALA A CA 1
ATOM 634 C C . ALA A 1 79 ? -4.319 -8.165 0.168 1.00 96.75 79 ALA A C 1
ATOM 636 O O . ALA A 1 79 ? -4.118 -7.613 -0.915 1.00 96.75 79 ALA A O 1
ATOM 637 N N . SER A 1 80 ? -5.316 -9.033 0.341 1.00 97.69 80 SER A N 1
ATOM 638 C CA . SER A 1 80 ? -6.329 -9.275 -0.690 1.00 97.69 80 SER A CA 1
ATOM 639 C C . SER A 1 80 ? -7.281 -8.082 -0.813 1.00 97.69 80 SER A C 1
ATOM 641 O O . SER A 1 80 ? -7.374 -7.247 0.088 1.00 97.69 80 SER A O 1
ATOM 643 N N . GLU A 1 81 ? -8.000 -8.003 -1.931 1.00 96.44 81 GLU A N 1
ATOM 644 C CA . GLU A 1 81 ? -9.049 -6.994 -2.127 1.00 96.44 81 GLU A CA 1
ATOM 645 C C . GLU A 1 81 ? -10.151 -7.107 -1.077 1.00 96.44 81 GLU A C 1
ATOM 647 O O . GLU A 1 81 ? -10.521 -6.116 -0.456 1.00 96.44 81 GLU A O 1
ATOM 652 N N . GLU A 1 82 ? -10.606 -8.331 -0.822 1.00 97.81 82 GLU A N 1
ATOM 653 C CA . GLU A 1 82 ? -11.625 -8.625 0.183 1.00 97.81 82 GLU A CA 1
ATOM 654 C C . GLU A 1 82 ? -11.211 -8.148 1.578 1.00 97.81 82 GLU A C 1
ATOM 656 O O . GLU A 1 82 ? -11.989 -7.485 2.264 1.00 97.81 82 GLU A O 1
ATOM 661 N N . LEU A 1 83 ? -9.961 -8.416 1.976 1.00 98.12 83 LEU A N 1
ATOM 662 C CA . LEU A 1 83 ? -9.436 -7.940 3.251 1.00 98.12 83 LEU A CA 1
ATOM 663 C C . LEU A 1 83 ? -9.470 -6.412 3.308 1.00 98.12 83 LEU A C 1
ATOM 665 O O . LEU A 1 83 ? -9.973 -5.848 4.273 1.00 98.12 83 LEU A O 1
ATOM 669 N N . VAL A 1 84 ? -8.951 -5.732 2.284 1.00 98.06 84 VAL A N 1
ATOM 670 C CA . VAL A 1 84 ? -8.897 -4.264 2.261 1.00 98.06 84 VAL A CA 1
ATOM 671 C C . VAL A 1 84 ? -10.293 -3.654 2.329 1.00 98.06 84 VAL A C 1
ATOM 673 O O . VAL A 1 84 ? -10.500 -2.709 3.087 1.00 98.06 84 VAL A O 1
ATOM 676 N N . GLU A 1 85 ? -11.265 -4.195 1.601 1.00 97.69 85 GLU A N 1
ATOM 677 C CA . GLU A 1 85 ? -12.642 -3.702 1.659 1.00 97.69 85 GLU A CA 1
ATOM 678 C C . GLU A 1 85 ? -13.252 -3.916 3.051 1.00 97.69 85 GLU A C 1
ATOM 680 O O . GLU A 1 85 ? -13.822 -2.981 3.615 1.00 97.69 85 GLU A O 1
ATOM 685 N N . ARG A 1 86 ? -13.021 -5.075 3.682 1.00 98.25 86 ARG A N 1
ATOM 686 C CA . ARG A 1 86 ? -13.492 -5.318 5.050 1.00 98.25 86 ARG A CA 1
ATOM 687 C C . ARG A 1 86 ? -12.863 -4.362 6.064 1.00 98.25 86 ARG A C 1
ATOM 689 O O . ARG A 1 86 ? -13.554 -3.850 6.941 1.00 98.25 86 ARG A O 1
ATOM 696 N N . LEU A 1 87 ? -11.567 -4.078 5.935 1.00 98.19 87 LEU A N 1
ATOM 697 C CA . LEU A 1 87 ? -10.884 -3.095 6.780 1.00 98.19 87 LEU A CA 1
ATOM 698 C C . LEU A 1 87 ? -11.423 -1.675 6.551 1.00 98.19 87 LEU A C 1
ATOM 700 O O . LEU A 1 87 ? -11.546 -0.909 7.508 1.00 98.19 87 LEU A O 1
ATOM 704 N N . CYS A 1 88 ? -11.775 -1.322 5.311 1.00 97.81 88 CYS A N 1
ATOM 705 C CA . CYS A 1 88 ? -12.400 -0.039 4.978 1.00 97.81 88 CYS A CA 1
ATOM 706 C C . CYS A 1 88 ? -13.750 0.127 5.686 1.00 97.81 88 CYS A C 1
ATOM 708 O O . CYS A 1 88 ? -13.993 1.166 6.303 1.00 97.81 88 CYS A O 1
ATOM 710 N N . GLU A 1 89 ? -14.591 -0.908 5.655 1.00 97.94 89 GLU A N 1
ATOM 711 C CA . GLU A 1 89 ? -15.885 -0.929 6.343 1.00 97.94 89 GLU A CA 1
ATOM 712 C C . GLU A 1 89 ? -15.726 -0.800 7.858 1.00 97.94 89 GLU A C 1
ATOM 714 O O . GLU A 1 89 ? -16.353 0.063 8.471 1.00 97.94 89 GLU A O 1
ATOM 719 N N . VAL A 1 90 ? -14.848 -1.612 8.460 1.00 97.88 90 VAL A N 1
ATOM 720 C CA . VAL A 1 90 ? -14.568 -1.569 9.906 1.00 97.88 90 VAL A CA 1
ATOM 721 C C . VAL A 1 90 ? -14.010 -0.203 10.325 1.00 97.88 90 VAL A C 1
ATOM 723 O O . VAL A 1 90 ? -14.292 0.266 11.423 1.00 97.88 90 VAL A O 1
ATOM 726 N N . SER A 1 91 ? -13.283 0.480 9.438 1.00 97.00 91 SER A N 1
ATOM 727 C CA . SER A 1 91 ? -12.773 1.839 9.675 1.00 97.00 91 SER A CA 1
ATOM 728 C C . SER A 1 91 ? -13.812 2.951 9.456 1.00 97.00 91 SER A C 1
ATOM 730 O O . SER A 1 91 ? -13.452 4.130 9.489 1.00 97.00 91 SER A O 1
ATOM 732 N N . GLY A 1 92 ? -15.080 2.612 9.196 1.00 96.69 92 GLY A N 1
ATOM 733 C CA . GLY A 1 92 ? -16.160 3.580 8.996 1.00 96.69 92 GLY A CA 1
ATOM 734 C C . GLY A 1 92 ? -16.194 4.214 7.602 1.00 96.69 92 GLY A C 1
ATOM 735 O O . GLY A 1 92 ? -16.650 5.345 7.465 1.00 96.69 92 GLY A O 1
ATOM 736 N N . ASN A 1 93 ? -15.700 3.517 6.573 1.00 96.69 93 ASN A N 1
ATOM 737 C CA . ASN A 1 93 ? -15.643 3.992 5.183 1.00 96.69 93 ASN A CA 1
ATOM 738 C C . ASN A 1 93 ? -14.996 5.386 5.024 1.00 96.69 93 ASN A C 1
ATOM 740 O O . ASN A 1 93 ? -15.620 6.323 4.519 1.00 96.69 93 ASN A O 1
ATOM 744 N N . PRO A 1 94 ? -13.732 5.545 5.452 1.00 96.94 94 PRO A N 1
ATOM 745 C CA . PRO A 1 94 ? -13.054 6.834 5.438 1.00 96.94 94 PRO A CA 1
ATOM 746 C C . PRO A 1 94 ? -12.849 7.366 4.011 1.00 96.94 94 PRO A C 1
ATOM 748 O O . PRO A 1 94 ? -12.476 6.631 3.099 1.00 96.94 94 PRO A O 1
ATOM 751 N N . SER A 1 95 ? -13.006 8.681 3.830 1.00 97.19 95 SER A N 1
ATOM 752 C CA . SER A 1 95 ? -12.655 9.382 2.583 1.00 97.19 95 SER A CA 1
ATOM 753 C C . SER A 1 95 ? -11.216 9.909 2.569 1.00 97.19 95 SER A C 1
ATOM 755 O O . SER A 1 95 ? -10.692 10.251 1.509 1.00 97.19 95 SER A O 1
ATOM 757 N N . ARG A 1 96 ? -10.556 9.971 3.734 1.00 97.88 96 ARG A N 1
ATOM 758 C CA . ARG A 1 96 ? -9.174 10.441 3.917 1.00 97.88 96 ARG A CA 1
ATOM 759 C C . ARG A 1 96 ? -8.420 9.560 4.909 1.00 97.88 96 ARG A C 1
ATOM 761 O O . ARG A 1 96 ? -8.997 9.142 5.915 1.00 97.88 96 ARG A O 1
ATOM 768 N N . CYS A 1 97 ? -7.137 9.326 4.642 1.00 97.50 97 CYS A N 1
ATOM 769 C CA . CYS A 1 97 ? -6.248 8.611 5.557 1.00 97.50 97 CYS A CA 1
ATOM 770 C C . CYS A 1 97 ? -5.808 9.504 6.738 1.00 97.50 97 CYS A C 1
ATOM 772 O O . CYS A 1 97 ? -6.066 10.711 6.720 1.00 97.50 97 CYS A O 1
ATOM 774 N N . PRO A 1 98 ? -5.147 8.947 7.767 1.00 97.12 98 PRO A N 1
ATOM 775 C CA . PRO A 1 98 ? -4.642 9.700 8.915 1.00 97.12 98 PRO A CA 1
ATOM 776 C C . PRO A 1 98 ? -3.698 10.867 8.571 1.00 97.12 98 PRO A C 1
ATOM 778 O O . PRO A 1 98 ? -3.744 11.886 9.251 1.00 97.12 98 PRO A O 1
ATOM 781 N N . HIS A 1 99 ? -2.939 10.798 7.469 1.00 95.38 99 HIS A N 1
ATOM 782 C CA . HIS A 1 99 ? -2.154 11.933 6.946 1.00 95.38 99 HIS A CA 1
ATOM 783 C C . HIS A 1 99 ? -3.001 13.040 6.274 1.00 95.38 99 HIS A C 1
ATOM 785 O O . HIS A 1 99 ? -2.459 14.014 5.756 1.00 95.38 99 HIS A O 1
ATOM 791 N N . GLY A 1 100 ? -4.326 12.885 6.196 1.00 96.12 100 GLY A N 1
ATOM 792 C CA . GLY A 1 100 ? -5.243 13.846 5.574 1.00 96.12 100 GLY A CA 1
ATOM 793 C C . GLY A 1 100 ? -5.384 13.728 4.051 1.00 96.12 100 GLY A C 1
ATOM 794 O O . GLY A 1 100 ? -6.110 14.523 3.446 1.00 96.12 100 GLY A O 1
ATOM 795 N N . LEU A 1 101 ? -4.734 12.738 3.429 1.00 97.56 101 LEU A N 1
ATOM 796 C CA . LEU A 1 101 ? -4.772 12.496 1.985 1.00 97.56 101 LEU A CA 1
ATOM 797 C C . LEU A 1 101 ? -6.014 11.689 1.585 1.00 97.56 101 LEU A C 1
ATOM 799 O O . LEU A 1 101 ? -6.385 10.737 2.268 1.00 97.56 101 LEU A O 1
ATOM 803 N N . GLU A 1 102 ? -6.631 12.032 0.454 1.00 97.69 102 GLU A N 1
ATOM 804 C CA . GLU A 1 102 ? -7.850 11.371 -0.042 1.00 97.69 102 GLU A CA 1
ATOM 805 C C . GLU A 1 102 ? -7.657 9.876 -0.283 1.00 97.69 102 GLU A C 1
ATOM 807 O O . GLU A 1 102 ? -6.616 9.455 -0.762 1.00 97.69 102 GLU A O 1
ATOM 812 N N . ILE A 1 103 ? -8.652 9.041 -0.021 1.00 97.62 103 ILE A N 1
ATOM 813 C CA . ILE A 1 103 ? -8.595 7.623 -0.385 1.00 97.62 103 ILE A CA 1
ATOM 814 C C . ILE A 1 103 ? -9.148 7.485 -1.807 1.00 97.62 103 ILE A C 1
ATOM 816 O O . ILE A 1 103 ? -10.310 7.825 -2.026 1.00 97.62 103 ILE A O 1
ATOM 820 N N . PRO A 1 104 ? -8.356 7.004 -2.790 1.00 96.06 104 PRO A N 1
ATOM 821 C CA . PRO A 1 104 ? -8.861 6.815 -4.143 1.00 96.06 104 PRO A CA 1
ATOM 822 C C . PRO A 1 104 ? -10.098 5.912 -4.157 1.00 96.06 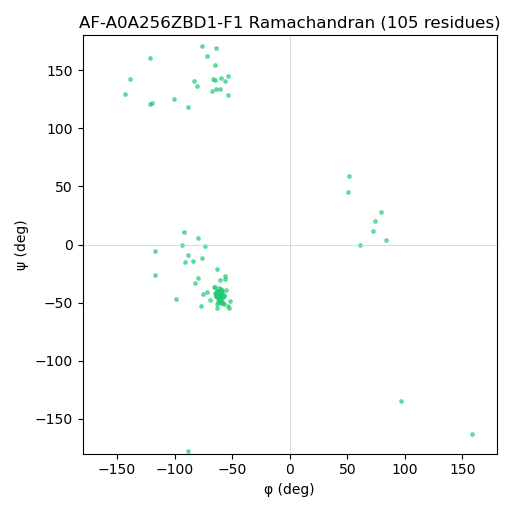104 PRO A C 1
ATOM 824 O O . PRO A 1 104 ? -10.167 4.919 -3.424 1.00 96.06 104 PRO A O 1
ATOM 827 N N . GLY A 1 105 ? -11.063 6.258 -5.009 1.00 89.62 105 GLY A N 1
ATOM 828 C CA . GLY A 1 105 ? -12.256 5.448 -5.236 1.00 89.62 105 GLY A CA 1
ATOM 829 C C . GLY A 1 105 ? -11.937 4.085 -5.854 1.00 89.62 105 GLY A C 1
ATOM 830 O O . GLY A 1 105 ? -10.816 3.829 -6.305 1.00 89.62 105 GLY A O 1
ATOM 831 N N . ARG A 1 106 ? -12.948 3.212 -5.876 1.00 77.31 106 ARG A N 1
ATOM 832 C CA . ARG A 1 106 ? -12.904 1.964 -6.646 1.00 77.31 106 ARG A CA 1
ATOM 833 C C . ARG A 1 106 ? -12.819 2.324 -8.137 1.00 77.31 106 ARG A C 1
ATOM 835 O O . ARG A 1 106 ? -13.505 3.248 -8.574 1.00 77.31 106 ARG A O 1
ATOM 842 N N . VAL A 1 107 ? -11.914 1.669 -8.864 1.00 58.78 107 VAL A N 1
ATOM 843 C CA . VAL A 1 107 ? -11.733 1.826 -10.318 1.00 58.78 107 VAL A CA 1
ATOM 844 C C . VAL A 1 107 ? -12.288 0.597 -11.004 1.00 58.78 107 VAL A C 1
ATOM 846 O O . VAL A 1 107 ? -12.024 -0.496 -10.459 1.00 58.78 107 VAL A O 1
#

Radius of gyration: 16.14 Å; Cα contacts (8 Å, |Δi|>4): 125; chains: 1; bounding box: 39×23×42 Å

pLDDT: mean 94.77, std 5.3, range [58.78, 98.62]

Nearest PDB structures (foldseek):
  2isy-assembly1_B  TM=9.135E-01  e=4.031E-07  Mycobacterium tuberculosis
  2it0-assembly1_C  TM=9.139E-01  e=4.283E-07  Mycobacterium tuberculosis
  7b1y-assembly1_A  TM=9.161E-01  e=7.869E-07  Saccharopolyspora erythraea NRRL 2338
  2isz-assembly1_B  TM=8.992E-01  e=6.170E-07  Mycobacterium tuberculosis
  8pvz-assembly1_B  TM=9.121E-01  e=1.446E-06  Deinococcus radiodurans

Mean predicted aligned error: 3.79 Å